Protein AF-B2VC06-F1 (afdb_monomer_lite)

Radius of gyration: 10.06 Å; chains: 1; bounding box: 24×25×17 Å

Foldseek 3Di:
DEEQDPVVCVVPPDAYEHEDDPVCPPPDDHHYDPDVVSVVVVPD

Secondary structure (DSSP, 8-state):
-EES-GGGGTT--S--EEE--GGGTT--SSEEESSHHHHHHHH-

Organism: Erwinia tasmaniensis (strain DSM 17950 / CFBP 7177 / CIP 109463 / NCPPB 4357 / Et1/99) (NCBI:txid465817)

InterPro domains:
  IPR010708 5'(3')-deoxyribonucleotidase [PF06941] (1-43)
  IPR023214 HAD superfamily [G3DSA:3.40.50.1000] (1-44)

Structure (mmCIF, N/CA/C/O backbone):
data_AF-B2VC06-F1
#
_entry.id   AF-B2VC06-F1
#
loop_
_atom_site.group_PDB
_atom_site.id
_atom_site.type_symbol
_atom_site.label_atom_id
_atom_site.label_alt_id
_atom_site.label_comp_id
_atom_site.label_asym_id
_atom_site.label_entity_id
_atom_site.label_seq_id
_atom_site.pdbx_PDB_ins_code
_atom_site.Cartn_x
_atom_site.Cartn_y
_atom_site.Cartn_z
_atom_site.occupancy
_atom_site.B_iso_or_equiv
_atom_site.auth_seq_id
_atom_site.auth_comp_id
_atom_site.auth_asym_id
_atom_site.auth_atom_id
_atom_site.pdbx_PDB_model_num
ATOM 1 N N . MET A 1 1 ? -8.116 -3.899 3.539 1.00 95.56 1 MET A N 1
ATOM 2 C CA . MET A 1 1 ? -7.081 -4.310 4.520 1.00 95.56 1 MET A CA 1
ATOM 3 C C . MET A 1 1 ? -5.907 -3.352 4.408 1.00 95.56 1 MET A C 1
ATOM 5 O O . MET A 1 1 ? -5.616 -2.967 3.285 1.00 95.56 1 MET A O 1
ATOM 9 N N . ILE A 1 2 ? -5.267 -2.958 5.513 1.00 98.00 2 ILE A N 1
ATOM 10 C CA . ILE A 1 2 ? -4.018 -2.173 5.494 1.00 98.00 2 ILE A CA 1
ATOM 11 C C . ILE A 1 2 ? -2.905 -3.101 5.975 1.00 98.00 2 ILE A C 1
ATOM 13 O O . ILE A 1 2 ? -2.993 -3.601 7.092 1.00 98.00 2 ILE A O 1
ATOM 17 N N . ASP A 1 3 ? -1.916 -3.368 5.128 1.00 98.12 3 ASP A N 1
ATOM 18 C CA . ASP A 1 3 ? -0.847 -4.338 5.403 1.00 98.12 3 ASP A CA 1
ATOM 19 C C . ASP A 1 3 ? 0.422 -3.947 4.630 1.00 98.12 3 ASP A C 1
ATOM 21 O O . ASP A 1 3 ? 0.327 -3.313 3.577 1.00 98.12 3 ASP A O 1
ATOM 25 N N . ASP A 1 4 ? 1.607 -4.288 5.130 1.00 97.81 4 ASP A N 1
ATOM 26 C CA . ASP A 1 4 ? 2.890 -4.038 4.464 1.00 97.81 4 ASP A CA 1
ATOM 27 C C . ASP A 1 4 ? 3.375 -5.236 3.624 1.00 97.81 4 ASP A C 1
ATOM 29 O O . ASP A 1 4 ? 4.347 -5.119 2.865 1.00 97.81 4 ASP A O 1
ATOM 33 N N . ASN A 1 5 ? 2.689 -6.378 3.696 1.00 97.44 5 ASN A N 1
ATOM 34 C CA . ASN A 1 5 ? 2.957 -7.548 2.878 1.00 97.44 5 ASN A CA 1
ATOM 35 C C . ASN A 1 5 ? 1.876 -7.754 1.808 1.00 97.44 5 ASN A C 1
ATOM 37 O O . ASN A 1 5 ? 0.764 -8.208 2.072 1.00 97.44 5 ASN A O 1
ATOM 41 N N . ALA A 1 6 ? 2.247 -7.509 0.551 1.00 96.75 6 ALA A N 1
ATOM 42 C CA . ALA A 1 6 ? 1.352 -7.659 -0.593 1.00 96.75 6 ALA A CA 1
ATOM 43 C C . ALA A 1 6 ? 0.820 -9.089 -0.805 1.00 96.75 6 ALA A C 1
ATOM 45 O O . ALA A 1 6 ? -0.208 -9.259 -1.456 1.00 96.75 6 ALA A O 1
ATOM 46 N N . ILE A 1 7 ? 1.484 -10.116 -0.256 1.00 96.50 7 ILE A N 1
ATOM 47 C CA . ILE A 1 7 ? 1.006 -11.507 -0.328 1.00 96.50 7 ILE A CA 1
ATOM 48 C C . ILE A 1 7 ? -0.324 -11.657 0.416 1.00 96.50 7 ILE A C 1
ATOM 50 O O . ILE A 1 7 ? -1.183 -12.410 -0.033 1.00 96.50 7 ILE A O 1
ATOM 54 N N . ASN A 1 8 ? -0.536 -10.895 1.491 1.00 96.56 8 ASN A N 1
ATOM 55 C CA . ASN A 1 8 ? -1.768 -10.963 2.273 1.00 96.56 8 ASN A CA 1
ATOM 56 C C . ASN A 1 8 ? -2.983 -10.467 1.467 1.00 96.56 8 ASN A C 1
ATOM 58 O O . ASN A 1 8 ? -4.119 -10.820 1.775 1.00 96.56 8 ASN A O 1
ATOM 62 N N . PHE A 1 9 ? -2.769 -9.691 0.398 1.00 96.44 9 PHE A N 1
ATOM 63 C CA . PHE A 1 9 ? -3.846 -9.274 -0.503 1.00 96.44 9 PHE A CA 1
ATOM 64 C C . PHE A 1 9 ? -4.319 -10.391 -1.436 1.00 96.44 9 PHE A C 1
ATOM 66 O O . PHE A 1 9 ? -5.416 -10.296 -1.986 1.00 96.44 9 PHE A O 1
ATOM 73 N N . ALA A 1 10 ? -3.538 -11.460 -1.616 1.00 94.56 10 ALA A N 1
ATOM 74 C CA . ALA A 1 10 ? -3.947 -12.585 -2.443 1.00 94.56 10 ALA A CA 1
ATOM 75 C C . ALA A 1 10 ? -5.187 -13.266 -1.839 1.00 94.56 10 ALA A C 1
ATOM 77 O O . ALA A 1 10 ? -5.148 -13.798 -0.733 1.00 94.56 10 ALA A O 1
ATOM 78 N N . GLY A 1 11 ? -6.304 -13.239 -2.569 1.00 92.94 11 GLY A N 1
ATOM 79 C CA . GLY A 1 11 ? -7.576 -13.800 -2.102 1.00 92.94 11 GLY A CA 1
ATOM 80 C C . GLY A 1 11 ? -8.354 -12.906 -1.131 1.00 92.94 11 GLY A C 1
ATOM 81 O O . GLY A 1 11 ? -9.447 -13.284 -0.713 1.00 92.94 11 GLY A O 1
ATOM 82 N N . PHE A 1 12 ? -7.853 -11.711 -0.799 1.00 95.88 12 PHE A N 1
ATOM 83 C CA . PHE A 1 12 ? -8.647 -10.714 -0.089 1.00 95.88 12 PHE A CA 1
ATOM 84 C C . PHE A 1 12 ? -9.667 -10.095 -1.055 1.00 95.88 12 PHE A C 1
ATOM 86 O O . PHE A 1 12 ? -9.299 -9.473 -2.047 1.00 95.88 12 PHE A O 1
ATOM 93 N N . CYS A 1 13 ? -10.960 -10.255 -0.768 1.00 95.31 13 CYS A N 1
ATOM 94 C CA . CYS A 1 13 ? -12.036 -9.797 -1.656 1.00 95.31 13 CYS A CA 1
ATOM 95 C C . CYS A 1 13 ? -12.292 -8.277 -1.623 1.00 95.31 13 CYS A C 1
ATOM 97 O O . CYS A 1 13 ? -13.146 -7.796 -2.363 1.00 95.31 13 CYS A O 1
ATOM 99 N N . GLY A 1 14 ? -11.616 -7.524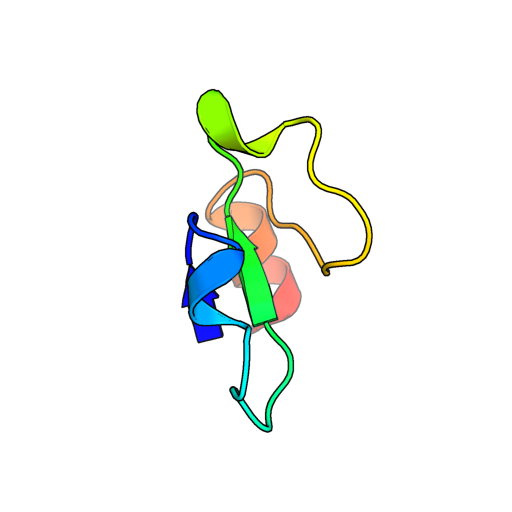 -0.749 1.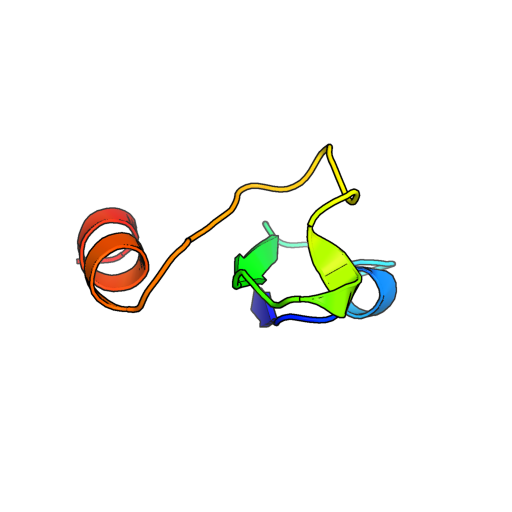00 94.62 14 GLY A N 1
ATOM 100 C CA . GLY A 1 14 ? -11.738 -6.066 -0.664 1.00 94.62 14 GLY A CA 1
ATOM 101 C C . GLY A 1 14 ? -10.537 -5.328 -1.259 1.00 94.62 14 GLY A C 1
ATOM 102 O O . GLY A 1 14 ? -9.565 -5.932 -1.703 1.00 94.62 14 GLY A O 1
ATOM 103 N N . GLU A 1 15 ? -10.560 -3.997 -1.197 1.00 93.88 15 GLU A N 1
ATOM 104 C CA . GLU A 1 15 ? -9.408 -3.181 -1.592 1.00 93.88 15 GLU A CA 1
ATOM 105 C C . GLU A 1 15 ? -8.314 -3.216 -0.504 1.00 93.88 15 GLU A C 1
ATOM 107 O O . GLU A 1 15 ? -8.545 -2.920 0.679 1.00 93.88 15 GLU A O 1
ATOM 112 N N . GLY A 1 16 ? -7.114 -3.644 -0.897 1.00 96.44 16 GLY A N 1
ATOM 113 C CA . GLY A 1 16 ? -5.910 -3.602 -0.070 1.00 96.44 16 GLY A CA 1
ATOM 114 C C . GLY A 1 16 ? -5.192 -2.259 -0.202 1.00 96.44 16 GLY A C 1
ATOM 115 O O . GLY A 1 16 ? -4.987 -1.775 -1.314 1.00 96.44 16 GLY A O 1
ATOM 116 N N . ILE A 1 17 ? -4.782 -1.680 0.927 1.00 98.25 17 ILE A N 1
ATOM 117 C CA . ILE A 1 17 ? -3.870 -0.537 0.987 1.00 98.25 17 ILE A CA 1
ATOM 118 C C . ILE A 1 17 ? -2.511 -1.061 1.455 1.00 98.25 17 ILE A C 1
ATOM 120 O O . ILE A 1 17 ? -2.370 -1.515 2.591 1.00 98.25 17 ILE A O 1
ATOM 124 N N . LEU A 1 18 ? -1.515 -1.003 0.574 1.00 98.50 18 LEU A N 1
ATOM 125 C CA . LEU A 1 18 ? -0.135 -1.364 0.868 1.00 98.50 18 LEU A CA 1
ATOM 126 C C . LEU A 1 18 ? 0.519 -0.258 1.696 1.00 98.50 18 LEU A C 1
ATOM 128 O O . LEU A 1 18 ? 0.767 0.839 1.191 1.00 98.50 18 LEU A O 1
ATOM 132 N N . TYR A 1 19 ? 0.810 -0.545 2.960 1.00 98.56 19 TYR A N 1
ATOM 133 C CA . TYR A 1 19 ? 1.571 0.364 3.807 1.00 98.56 19 TYR A CA 1
ATOM 134 C C . TYR A 1 19 ? 3.052 0.313 3.418 1.00 98.56 19 TYR A C 1
ATOM 136 O O . TYR A 1 19 ? 3.626 -0.763 3.244 1.00 98.56 19 TYR A O 1
ATOM 144 N N . SER A 1 20 ? 3.681 1.470 3.227 1.00 98.38 20 SER A N 1
ATOM 145 C CA . SER A 1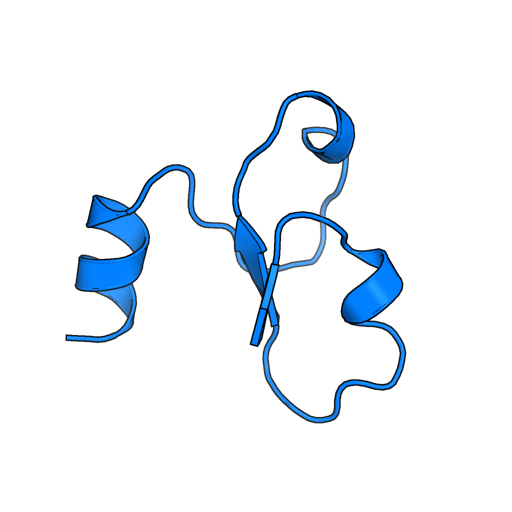 20 ? 5.046 1.547 2.702 1.00 98.38 20 SER A CA 1
ATOM 146 C C . SER A 1 20 ? 6.083 1.015 3.695 1.00 98.38 20 SER A C 1
ATOM 148 O O . SER A 1 20 ? 6.135 1.423 4.854 1.00 98.38 20 SER A O 1
ATOM 150 N N . ALA A 1 21 ? 6.935 0.101 3.224 1.00 98.31 21 ALA A N 1
ATOM 151 C CA . ALA A 1 21 ? 8.037 -0.481 3.983 1.00 98.31 21 ALA A CA 1
ATOM 152 C C . ALA A 1 21 ? 9.247 -0.744 3.062 1.00 98.31 21 ALA A C 1
ATOM 154 O O . ALA A 1 21 ? 9.078 -0.899 1.846 1.00 98.31 21 ALA A O 1
ATOM 155 N N . PRO A 1 22 ? 10.488 -0.816 3.588 1.00 98.19 22 PRO A N 1
ATOM 156 C CA . PRO A 1 22 ? 11.688 -0.980 2.762 1.00 98.19 22 PRO A CA 1
ATOM 157 C C . PRO A 1 22 ? 11.633 -2.175 1.800 1.00 98.19 22 PRO A C 1
ATOM 159 O O . PRO A 1 22 ? 12.034 -2.046 0.642 1.00 98.19 22 PRO A O 1
ATOM 162 N N . HIS A 1 23 ? 11.095 -3.316 2.243 1.00 97.88 23 HIS A N 1
ATOM 163 C CA . HIS A 1 23 ? 11.013 -4.544 1.446 1.00 97.88 23 HIS A CA 1
ATOM 164 C C . HIS A 1 23 ? 9.960 -4.498 0.335 1.00 97.88 23 HIS A C 1
ATOM 166 O O . HIS A 1 23 ? 10.085 -5.241 -0.636 1.00 97.88 23 HIS A O 1
ATOM 172 N N . ASN A 1 24 ? 8.953 -3.625 0.427 1.00 98.00 24 ASN A N 1
ATOM 173 C CA . ASN A 1 24 ? 7.844 -3.580 -0.528 1.00 98.00 24 ASN A CA 1
ATOM 174 C C . ASN A 1 24 ? 7.906 -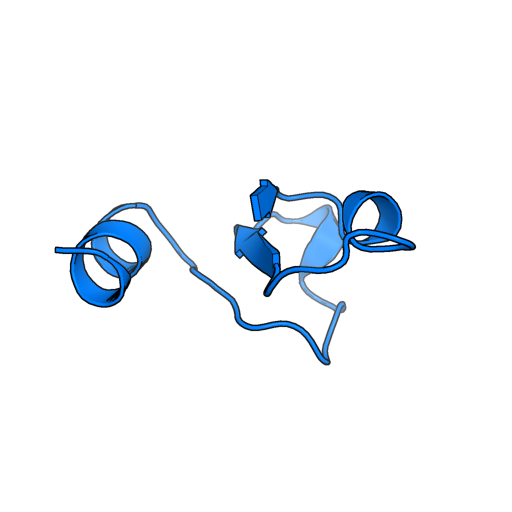2.397 -1.511 1.00 98.00 24 ASN A C 1
ATOM 176 O O . ASN A 1 24 ? 6.995 -2.235 -2.322 1.00 98.00 24 ASN A O 1
ATOM 180 N N . ARG A 1 25 ? 8.975 -1.583 -1.502 1.00 97.38 25 ARG A N 1
ATOM 181 C CA . ARG A 1 25 ? 9.100 -0.382 -2.361 1.00 97.38 25 ARG A CA 1
ATOM 182 C C . ARG A 1 25 ? 8.976 -0.649 -3.861 1.00 97.38 25 ARG A C 1
ATOM 184 O O . ARG A 1 25 ? 8.535 0.218 -4.602 1.00 97.38 25 ARG A O 1
ATOM 191 N N . LYS A 1 26 ? 9.395 -1.833 -4.316 1.00 98.00 26 LYS A N 1
ATOM 192 C CA . LYS A 1 26 ? 9.320 -2.230 -5.733 1.00 98.00 26 LYS A CA 1
ATOM 193 C C . LYS A 1 26 ? 7.965 -2.832 -6.117 1.00 98.00 26 LYS A C 1
ATOM 195 O O . LYS A 1 26 ? 7.735 -3.093 -7.293 1.00 98.00 26 LYS A O 1
ATOM 200 N N . VAL A 1 27 ? 7.085 -3.072 -5.143 1.00 97.88 27 VAL A N 1
ATOM 201 C CA . VAL A 1 27 ? 5.747 -3.612 -5.389 1.00 97.88 27 VAL A CA 1
ATOM 202 C C . VAL A 1 27 ? 4.863 -2.503 -5.954 1.00 97.88 27 VAL A C 1
ATOM 204 O O . VAL A 1 27 ? 4.725 -1.432 -5.360 1.00 97.88 27 VAL A O 1
ATOM 207 N N . THR A 1 28 ? 4.253 -2.774 -7.101 1.00 96.25 28 THR A N 1
ATOM 208 C CA . THR A 1 28 ? 3.313 -1.883 -7.788 1.00 96.25 28 THR A CA 1
ATOM 209 C C . THR A 1 28 ? 1.958 -2.579 -7.936 1.00 96.25 28 THR A C 1
ATOM 211 O O . THR A 1 28 ? 1.843 -3.774 -7.668 1.00 96.25 28 THR A O 1
ATOM 214 N N . GLY A 1 29 ? 0.918 -1.836 -8.321 1.00 94.44 29 GLY A N 1
ATOM 215 C CA . GLY A 1 29 ? -0.416 -2.400 -8.577 1.00 94.44 29 GLY A CA 1
ATOM 216 C C . GLY A 1 29 ? -1.373 -2.428 -7.380 1.00 94.44 29 GLY A C 1
ATOM 217 O O . GLY A 1 29 ? -2.515 -2.841 -7.546 1.00 94.44 29 GLY A O 1
ATOM 218 N N . TYR A 1 30 ? -0.955 -1.939 -6.209 1.00 96.31 30 TYR A N 1
ATOM 219 C CA . TYR A 1 30 ? -1.828 -1.731 -5.048 1.00 96.31 30 TYR A CA 1
ATOM 220 C C . TYR A 1 30 ? -1.929 -0.247 -4.712 1.00 96.31 30 TYR A C 1
ATOM 222 O O . TYR A 1 30 ? -0.963 0.502 -4.895 1.00 96.31 30 TYR A O 1
ATOM 230 N N . ARG A 1 31 ? -3.077 0.172 -4.167 1.00 96.56 31 ARG A N 1
ATOM 231 C CA . ARG A 1 31 ? -3.195 1.482 -3.519 1.00 96.56 31 ARG A CA 1
ATOM 232 C C . ARG A 1 31 ? -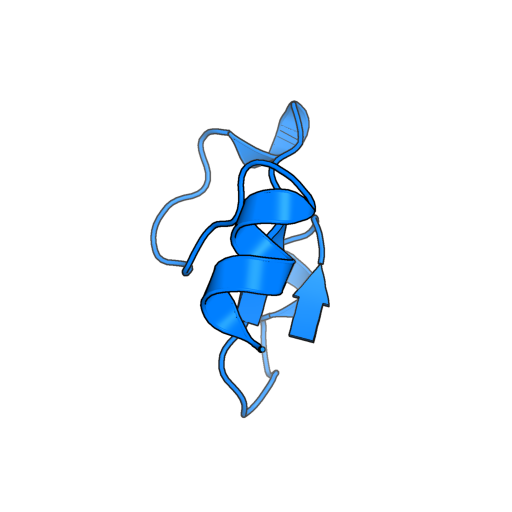2.199 1.534 -2.366 1.00 96.56 31 ARG A C 1
ATOM 234 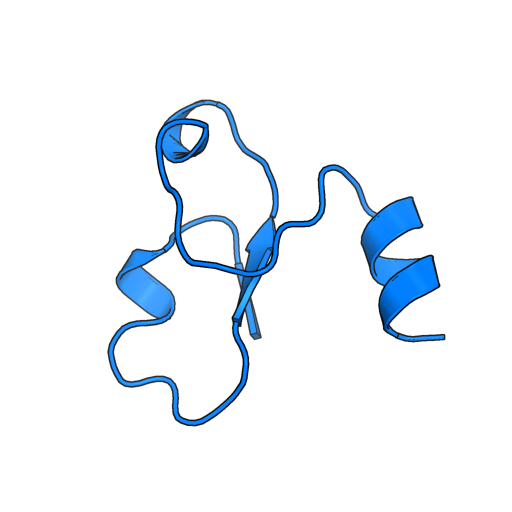O O . ARG A 1 31 ? -2.100 0.574 -1.611 1.00 96.56 31 ARG A O 1
ATOM 241 N N . ARG A 1 32 ? -1.438 2.620 -2.249 1.00 97.69 32 ARG A N 1
ATOM 242 C CA . ARG A 1 32 ? -0.324 2.734 -1.300 1.00 97.69 32 ARG A CA 1
ATOM 243 C C . ARG A 1 32 ? -0.525 3.915 -0.361 1.00 97.69 32 ARG A C 1
ATOM 245 O O . ARG A 1 32 ? -1.005 4.959 -0.791 1.00 97.69 32 ARG A O 1
ATOM 252 N N . ALA A 1 33 ? -0.129 3.731 0.892 1.00 98.25 33 ALA A N 1
ATOM 253 C CA . ALA A 1 33 ? 0.023 4.795 1.876 1.00 98.25 33 ALA A CA 1
ATOM 254 C C . ALA A 1 33 ? 1.479 4.820 2.356 1.00 98.25 33 ALA A C 1
ATOM 256 O O . ALA A 1 33 ? 2.025 3.779 2.729 1.00 98.25 33 ALA A O 1
ATOM 257 N N . GLU A 1 34 ? 2.118 5.987 2.337 1.00 98.25 34 GLU A N 1
ATOM 258 C CA . GLU A 1 34 ? 3.508 6.151 2.778 1.00 98.25 34 GLU A CA 1
ATOM 259 C C . GLU A 1 34 ? 3.618 6.296 4.296 1.00 98.25 34 GLU A C 1
ATOM 261 O O . GLU A 1 34 ? 4.676 6.059 4.877 1.00 98.25 34 GLU A O 1
ATOM 266 N N . ASN A 1 35 ? 2.531 6.698 4.950 1.00 98.06 35 ASN A N 1
ATOM 267 C CA . ASN A 1 35 ? 2.481 6.942 6.384 1.00 98.06 35 ASN A CA 1
ATOM 268 C C . ASN A 1 35 ? 1.027 6.926 6.903 1.00 98.06 35 ASN A C 1
ATOM 270 O O . ASN A 1 35 ? 0.065 6.789 6.145 1.00 98.06 35 ASN A O 1
ATOM 274 N N . TRP A 1 36 ? 0.857 7.095 8.215 1.00 97.88 36 TRP A N 1
ATOM 275 C CA . TRP A 1 36 ? -0.463 7.134 8.856 1.00 97.88 36 TRP A CA 1
ATOM 276 C C . TRP A 1 36 ? -1.307 8.367 8.514 1.00 97.88 36 TRP A C 1
ATOM 278 O O . TRP A 1 36 ? -2.532 8.275 8.545 1.00 97.88 36 TRP A O 1
ATOM 288 N N . GLN A 1 37 ? -0.695 9.503 8.169 1.00 98.50 37 GLN A N 1
ATOM 289 C CA . GLN A 1 37 ? -1.436 10.691 7.737 1.00 98.50 37 GLN A CA 1
ATOM 290 C C . GLN A 1 37 ? -2.119 10.451 6.386 1.00 98.50 37 GLN A C 1
ATOM 292 O O . GLN A 1 37 ? -3.254 10.888 6.187 1.00 98.50 37 GLN A O 1
ATOM 297 N N . ASP A 1 38 ? -1.478 9.700 5.489 1.00 98.12 38 ASP A N 1
ATOM 298 C CA . ASP A 1 38 ? -2.102 9.265 4.239 1.00 98.12 38 ASP A CA 1
ATOM 299 C C . ASP A 1 38 ? -3.306 8.369 4.542 1.00 98.12 38 ASP A C 1
ATOM 301 O O . ASP A 1 38 ? -4.383 8.594 4.007 1.00 98.12 38 ASP A O 1
ATOM 305 N N . ILE A 1 39 ? -3.169 7.405 5.462 1.00 97.44 39 ILE A N 1
ATOM 306 C CA . ILE A 1 39 ? -4.287 6.544 5.883 1.00 97.44 39 ILE A CA 1
ATOM 307 C C . ILE A 1 39 ? -5.456 7.369 6.427 1.00 97.44 39 ILE A C 1
ATOM 309 O O . ILE A 1 39 ? -6.592 7.143 6.017 1.00 97.44 39 ILE A O 1
ATOM 313 N N . ALA A 1 40 ? -5.180 8.335 7.306 1.00 97.62 40 ALA A N 1
ATOM 314 C CA . ALA A 1 40 ? -6.197 9.241 7.828 1.00 97.62 40 ALA A CA 1
ATOM 315 C C . ALA A 1 40 ? -6.902 9.995 6.691 1.00 97.62 40 ALA A C 1
ATOM 317 O O . ALA A 1 40 ? -8.122 10.024 6.648 1.00 97.62 40 ALA A O 1
ATOM 318 N N . THR A 1 41 ? -6.145 10.513 5.723 1.00 97.56 41 THR A N 1
ATOM 319 C CA . THR A 1 41 ? -6.686 11.225 4.552 1.00 97.56 41 THR A CA 1
ATOM 320 C C . THR A 1 41 ? -7.536 10.326 3.644 1.00 97.56 41 THR A C 1
ATOM 322 O O . THR A 1 41 ? -8.432 10.809 2.960 1.00 97.56 41 THR A O 1
ATOM 325 N N . LEU A 1 42 ? -7.257 9.019 3.596 1.00 94.19 42 LEU A N 1
ATOM 326 C CA . LEU A 1 42 ? -7.999 8.073 2.754 1.00 94.19 42 LEU A CA 1
ATOM 327 C C . LEU A 1 42 ? -9.294 7.564 3.405 1.00 94.19 42 LEU A C 1
ATOM 329 O O . LEU A 1 42 ? -10.151 7.069 2.671 1.00 94.19 42 LEU A O 1
ATOM 333 N N . LEU A 1 43 ? -9.411 7.607 4.738 1.00 93.75 43 LEU A N 1
ATOM 334 C CA . LEU A 1 43 ? -10.456 6.895 5.491 1.00 93.75 43 LEU A CA 1
ATOM 335 C C . LEU A 1 43 ? -11.315 7.768 6.417 1.00 93.75 43 LEU A C 1
ATOM 337 O O . LEU A 1 43 ? -12.340 7.274 6.891 1.00 93.75 43 LEU A O 1
ATOM 341 N N . LEU A 1 44 ? -10.905 9.004 6.707 1.00 92.56 44 LEU A N 1
ATOM 342 C CA . LEU A 1 44 ? -11.628 9.959 7.557 1.00 92.56 44 LEU A CA 1
ATOM 343 C C . LEU A 1 44 ? -12.152 11.127 6.720 1.00 92.56 44 LEU A C 1
ATOM 345 O O . LEU A 1 44 ? -13.263 11.599 7.046 1.00 92.56 44 LEU A O 1
#

pLDDT: mean 96.81, std 1.63, range [92.56, 98.56]

Sequence (44 aa):
MIDDNAINFAGFCGEGILYSAPHNRKVTGYRRAENWQDIATLLL